Protein AF-A0A1N6ZJU7-F1 (afdb_monomer_lite)

Organism: NCBI:txid228959

Foldseek 3Di:
DCPVVVVVVLVVVLVVLVVVCVVVLVDQDDLVVLQVSVQVNLPSNDDDDPFKDWHWDDDDQEIEIEIEGEDAADPVRCVVVVVPVVVQVVQLVVVVVSLLCCLPDPSCVSCFVRNFHQKYKYWYWYAYPVRDTDIWIKIAGDGTSNVSNPPCDSVNSVVRIDTD

Sequence (164 aa):
MEITHFKNLKRILLLSTVLFSTNLFSQDLPQTVYKNVVKQSLNSYYLDDNEKTFNAYNDNKDLNLDLEFNIDLTMTEINEINEPQILVEKSKEFAFTIISEISQSDLMETISDKAKYENINLNFITKTKDYKYIKHNFSIDVKALKDLSSNMNKNGFYRILKKK

Secondary structure (DSSP, 8-state):
--HHHHHHHHHHHHHHHHHTTTTTTTS---HHHHHHHHHHHHHHHS---SSEEEEEEEETTEEEEEEEEE-S--HHHHHHTTTHHHHHHHHHHHHHHHHHHHHT-HHHHHHTTTS--SEEEEEEEEEPTTS-EEEEEEEEE-SSGGGGTTT--HHHHHHHEEE-

Radius of gyration: 17.09 Å; chains: 1; bounding box: 44×37×42 Å

pLDDT: mean 78.19, std 16.52, range [26.94, 95.75]

Structure (mmCIF, N/CA/C/O backbone):
data_AF-A0A1N6ZJU7-F1
#
_entry.id   AF-A0A1N6ZJU7-F1
#
loop_
_atom_site.group_PDB
_atom_site.id
_atom_site.type_symbol
_atom_site.label_atom_id
_atom_site.label_alt_id
_atom_site.label_comp_id
_atom_site.label_asym_id
_atom_site.label_entity_id
_atom_site.label_seq_id
_atom_site.pdbx_PDB_ins_code
_atom_site.Cartn_x
_atom_site.Cartn_y
_atom_site.Cartn_z
_atom_site.occupancy
_atom_site.B_iso_or_equiv
_atom_site.auth_seq_id
_atom_site.auth_comp_id
_atom_site.auth_asym_id
_atom_site.auth_atom_id
_atom_site.pdbx_PDB_model_num
ATOM 1 N N . MET A 1 1 ? -0.912 25.045 -14.336 1.00 36.09 1 MET A N 1
ATOM 2 C CA . MET A 1 1 ? -1.324 25.529 -12.997 1.00 36.09 1 MET A CA 1
ATOM 3 C C . MET A 1 1 ? -2.722 24.980 -12.691 1.00 36.09 1 MET A C 1
ATOM 5 O O . MET A 1 1 ? -3.662 25.740 -12.559 1.00 36.09 1 MET A O 1
ATOM 9 N N . GLU A 1 2 ? -2.874 23.649 -12.641 1.00 31.77 2 GLU A N 1
ATOM 10 C CA . GLU A 1 2 ? -4.190 22.969 -12.520 1.00 31.77 2 GLU A CA 1
ATOM 11 C C . GLU A 1 2 ? -4.191 21.807 -11.504 1.00 31.77 2 GLU A C 1
ATOM 13 O O . GLU A 1 2 ? -5.242 21.311 -11.109 1.00 31.77 2 GLU A O 1
ATOM 18 N N . ILE A 1 3 ? -3.020 21.409 -10.995 1.00 35.88 3 ILE A N 1
ATOM 19 C CA . ILE A 1 3 ? -2.862 20.258 -10.087 1.00 35.88 3 ILE A CA 1
ATOM 20 C C . ILE A 1 3 ? -3.468 20.543 -8.696 1.00 35.88 3 ILE A C 1
ATOM 22 O O . ILE A 1 3 ? -3.942 19.640 -8.006 1.00 35.88 3 ILE A O 1
ATOM 26 N N . THR A 1 4 ? -3.502 21.809 -8.280 1.00 32.50 4 THR A N 1
ATOM 27 C CA . THR A 1 4 ? -3.956 22.214 -6.941 1.00 32.50 4 THR A CA 1
ATOM 28 C C . THR A 1 4 ? -5.481 22.195 -6.799 1.00 32.50 4 THR A C 1
ATOM 30 O O . THR A 1 4 ? -5.992 21.948 -5.709 1.00 32.50 4 THR A O 1
ATOM 33 N N . HIS A 1 5 ? -6.228 22.405 -7.889 1.00 26.94 5 HIS A N 1
ATOM 34 C CA . HIS A 1 5 ? -7.694 22.456 -7.849 1.00 26.94 5 HIS A CA 1
ATOM 35 C C . HIS A 1 5 ? -8.323 21.054 -7.756 1.00 26.94 5 HIS A C 1
ATOM 37 O O . HIS A 1 5 ? -9.253 20.846 -6.977 1.00 26.94 5 HIS A O 1
ATOM 43 N N . PHE A 1 6 ? -7.739 20.058 -8.433 1.00 35.78 6 PHE A N 1
ATOM 44 C CA . PHE A 1 6 ? -8.182 18.661 -8.343 1.00 35.78 6 PHE A CA 1
ATOM 45 C C . PHE A 1 6 ? -7.900 18.015 -6.978 1.00 35.78 6 PHE A C 1
ATOM 47 O O . PHE A 1 6 ? -8.732 17.258 -6.477 1.00 35.78 6 PHE A O 1
ATOM 54 N N . LYS A 1 7 ? -6.774 18.346 -6.325 1.00 42.91 7 LYS A N 1
ATOM 55 C CA . LYS A 1 7 ? -6.496 17.887 -4.949 1.00 42.91 7 LYS A CA 1
ATOM 56 C C . LYS A 1 7 ? -7.520 18.420 -3.938 1.00 42.91 7 LYS A C 1
ATOM 58 O O . LYS A 1 7 ? -7.897 17.695 -3.019 1.00 42.91 7 LYS A O 1
ATOM 63 N N . ASN A 1 8 ? -8.011 19.647 -4.129 1.00 38.53 8 ASN A N 1
ATOM 64 C CA . ASN A 1 8 ? -9.012 20.251 -3.246 1.00 38.53 8 ASN A CA 1
ATOM 65 C C . ASN A 1 8 ? -10.403 19.618 -3.408 1.00 38.53 8 ASN A C 1
ATOM 67 O O . ASN A 1 8 ? -11.051 19.343 -2.404 1.00 38.53 8 ASN A O 1
ATOM 71 N N . LEU A 1 9 ? -10.832 19.290 -4.631 1.00 40.56 9 LEU A N 1
ATOM 72 C CA . LEU A 1 9 ? -12.081 18.547 -4.868 1.00 40.56 9 LEU A CA 1
ATOM 73 C C . LEU A 1 9 ? -12.037 17.115 -4.302 1.00 40.56 9 LEU A C 1
ATOM 75 O O . LEU A 1 9 ? -13.011 16.664 -3.702 1.00 40.56 9 LEU A O 1
ATOM 79 N N . LYS A 1 10 ? -10.890 16.425 -4.401 1.00 49.94 10 LYS A N 1
ATOM 80 C CA . LYS A 1 10 ? -10.692 15.094 -3.793 1.00 49.94 10 LYS A CA 1
ATOM 81 C C . LYS A 1 10 ? -10.703 15.132 -2.255 1.00 49.94 10 LYS A C 1
ATOM 83 O O . LYS A 1 10 ? -11.304 14.259 -1.633 1.00 49.94 10 LYS A O 1
ATOM 88 N N . ARG A 1 11 ? -10.126 16.172 -1.633 1.00 47.38 11 ARG A N 1
ATOM 89 C CA . ARG A 1 11 ? -10.254 16.433 -0.181 1.00 47.38 11 ARG A CA 1
ATOM 90 C C . ARG A 1 11 ? -11.705 16.682 0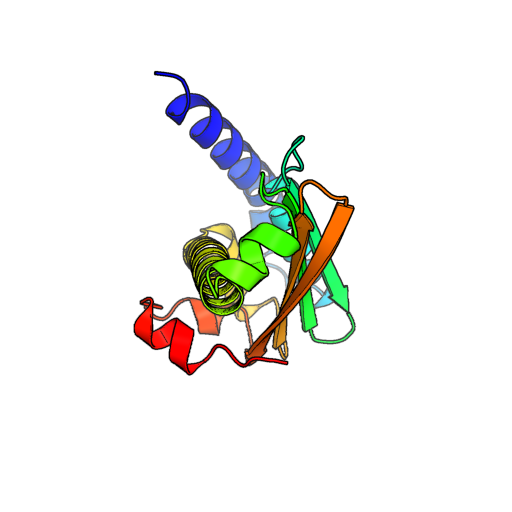.247 1.00 47.38 11 ARG A C 1
ATOM 92 O O . ARG A 1 11 ? -12.113 16.197 1.297 1.00 47.38 11 ARG A O 1
ATOM 99 N N . ILE A 1 12 ? -12.491 17.388 -0.569 1.00 44.75 12 ILE A N 1
ATOM 100 C CA . ILE A 1 12 ? -13.914 17.663 -0.299 1.00 44.75 12 ILE A CA 1
ATOM 101 C C . ILE A 1 12 ? -14.756 16.374 -0.350 1.00 44.75 12 ILE A C 1
ATOM 103 O O . ILE A 1 12 ? -15.659 16.209 0.469 1.00 44.75 12 ILE A O 1
ATOM 107 N N . LEU A 1 13 ? -14.434 15.421 -1.233 1.00 44.19 13 LEU A N 1
ATOM 108 C CA . LEU A 1 13 ? -15.120 14.123 -1.269 1.00 44.19 13 LEU A CA 1
ATOM 109 C C . LEU A 1 13 ? -14.817 13.281 -0.013 1.00 44.19 13 LEU A C 1
ATOM 111 O O . LEU A 1 13 ? -15.736 12.713 0.586 1.00 44.19 13 LEU A O 1
ATOM 115 N N . LEU A 1 14 ? -13.555 13.287 0.442 1.00 48.12 14 LEU A N 1
ATOM 116 C CA . LEU A 1 14 ? -13.141 12.684 1.716 1.00 48.12 14 LEU A CA 1
ATOM 117 C C . LEU A 1 14 ? -13.939 13.287 2.885 1.00 48.12 14 LEU A C 1
ATOM 119 O O . LEU A 1 14 ? -14.527 12.555 3.674 1.00 48.12 14 LEU A O 1
ATOM 123 N N . LEU A 1 15 ? -14.061 14.619 2.921 1.00 45.69 15 LEU A N 1
ATOM 124 C CA . LEU A 1 15 ? -14.861 15.351 3.908 1.00 45.69 15 LEU A CA 1
ATOM 125 C C . LEU A 1 15 ? -16.357 15.018 3.835 1.00 45.69 15 LEU A C 1
ATOM 127 O O . LEU A 1 15 ? -16.993 14.924 4.874 1.00 45.69 15 LEU A O 1
ATOM 131 N N . SER A 1 16 ? -16.935 14.799 2.651 1.00 45.53 16 SER A N 1
ATOM 132 C CA . SER A 1 16 ? -18.362 14.450 2.521 1.00 45.53 16 SER A CA 1
ATOM 133 C C . SER A 1 16 ? -18.681 13.025 2.994 1.00 45.53 16 SER A C 1
ATOM 135 O O . SER A 1 16 ? -19.708 12.798 3.636 1.00 45.53 16 SER A O 1
ATOM 137 N N . THR A 1 17 ? -17.756 12.085 2.779 1.00 50.06 17 THR A N 1
ATOM 138 C CA . THR A 1 17 ? -17.845 10.713 3.311 1.00 50.06 17 THR A CA 1
ATOM 139 C C . THR A 1 17 ? -17.644 10.714 4.833 1.00 50.06 17 THR A C 1
ATOM 141 O O . THR A 1 17 ? -18.333 9.997 5.556 1.00 50.06 17 THR A O 1
ATOM 144 N N . VAL A 1 18 ? -16.772 11.603 5.330 1.00 49.41 18 VAL A N 1
ATOM 145 C CA . VAL A 1 18 ? -16.570 11.878 6.761 1.00 49.41 18 VAL A CA 1
ATOM 146 C C . VAL A 1 18 ? -17.802 12.553 7.393 1.00 49.41 18 VAL A C 1
ATOM 148 O O . VAL A 1 18 ? -18.217 12.167 8.484 1.00 49.41 18 VAL A O 1
ATOM 151 N N . LEU A 1 19 ? -18.457 13.499 6.718 1.00 44.78 19 LEU A N 1
ATOM 152 C CA . LEU A 1 19 ? -19.616 14.248 7.234 1.00 44.78 19 LEU A CA 1
ATOM 153 C C . LEU A 1 19 ? -20.874 13.383 7.398 1.00 44.78 19 LEU A C 1
ATOM 155 O O . LEU A 1 19 ? -21.649 13.619 8.321 1.00 44.78 19 LEU A O 1
ATOM 159 N N . PHE A 1 20 ? -21.052 12.340 6.581 1.00 47.56 20 PHE A N 1
ATOM 160 C CA . PHE A 1 20 ? -22.081 11.317 6.827 1.00 47.56 20 PHE A CA 1
ATOM 161 C C . PHE A 1 20 ? -21.719 10.352 7.970 1.00 47.56 20 PHE A C 1
ATOM 163 O O . PHE A 1 20 ? -22.579 9.618 8.456 1.00 47.56 20 PHE A O 1
ATOM 170 N N . SER A 1 21 ? -20.464 10.359 8.427 1.00 50.31 21 SER A N 1
ATOM 171 C CA . SER A 1 21 ? -19.922 9.388 9.381 1.00 50.31 21 SER A CA 1
ATOM 172 C C . SER A 1 21 ? -19.688 9.928 10.800 1.00 50.31 21 SER A C 1
ATOM 174 O O . SER A 1 21 ? -19.599 9.140 11.740 1.00 50.31 21 SER A O 1
ATOM 176 N N . THR A 1 22 ? -19.686 11.248 11.011 1.00 47.94 22 THR A N 1
ATOM 177 C CA . THR A 1 22 ? -19.534 11.845 12.354 1.00 47.94 22 THR A CA 1
ATOM 178 C C . THR A 1 22 ? -20.668 11.454 13.313 1.00 47.94 22 THR A C 1
ATOM 180 O O . THR A 1 22 ? -20.421 11.288 14.505 1.00 47.94 22 THR A O 1
ATOM 183 N N . ASN A 1 23 ? -21.880 11.194 12.804 1.00 50.94 23 ASN A N 1
ATOM 184 C CA . ASN A 1 23 ? -22.981 10.614 13.591 1.00 50.94 23 ASN A CA 1
ATOM 185 C C . ASN A 1 23 ? -22.872 9.086 13.775 1.00 50.94 23 ASN A C 1
ATOM 187 O O . ASN A 1 23 ? -23.422 8.553 14.735 1.00 50.94 23 ASN A O 1
ATOM 191 N N . LEU A 1 24 ? -22.166 8.373 12.888 1.00 53.09 24 LEU A N 1
ATOM 192 C CA . LEU A 1 24 ? -21.933 6.925 12.999 1.00 53.09 24 LEU A CA 1
ATOM 193 C C . LEU A 1 24 ? -20.835 6.598 14.023 1.00 53.09 24 LEU A C 1
ATOM 195 O O . LEU A 1 24 ? -20.870 5.551 14.665 1.00 53.09 24 LEU A O 1
ATOM 199 N N . PHE A 1 25 ? -19.837 7.470 14.174 1.00 56.31 25 PHE A N 1
ATOM 200 C CA . PHE A 1 25 ? -18.646 7.183 14.976 1.00 56.31 25 PHE A CA 1
ATOM 201 C C . PHE A 1 25 ? -18.767 7.512 16.463 1.00 56.31 25 PHE A C 1
ATOM 203 O O . PHE A 1 25 ? -17.847 7.187 17.211 1.00 56.31 25 PHE A O 1
ATOM 210 N N . SER A 1 26 ? -19.889 8.066 16.919 1.00 55.47 26 SER A N 1
ATOM 211 C CA . SER A 1 26 ? -20.233 8.134 18.347 1.00 55.47 26 SER A CA 1
ATOM 212 C C . SER A 1 26 ? -20.802 6.814 18.890 1.00 55.47 26 SER A C 1
ATOM 214 O O . SER A 1 26 ? -20.899 6.649 20.102 1.00 55.47 26 SER A O 1
ATOM 216 N N . GLN A 1 27 ? -21.144 5.866 18.010 1.00 62.25 27 GLN A N 1
ATOM 217 C CA . GLN A 1 27 ? -21.672 4.548 18.362 1.00 62.25 27 GLN A CA 1
ATOM 218 C C . GLN A 1 27 ? -20.578 3.474 18.274 1.00 62.25 27 GLN A C 1
ATOM 220 O O . GLN A 1 27 ? -19.691 3.551 17.417 1.00 62.25 27 GLN A O 1
ATOM 225 N N . ASP A 1 28 ? -20.651 2.462 19.144 1.00 70.19 28 ASP A N 1
ATOM 226 C CA . ASP A 1 28 ? -19.820 1.255 19.072 1.00 70.19 28 ASP A CA 1
ATOM 227 C C . ASP A 1 28 ? -20.350 0.329 17.971 1.00 70.19 28 ASP A C 1
ATOM 229 O O . ASP A 1 28 ? -21.212 -0.525 18.187 1.00 70.19 28 ASP A O 1
ATOM 233 N N . LEU A 1 29 ? -19.848 0.528 16.754 1.00 79.81 29 LEU A N 1
ATOM 234 C CA . LEU A 1 29 ? -20.204 -0.295 15.603 1.00 79.81 29 LEU A CA 1
ATOM 235 C C . LEU A 1 29 ? -19.341 -1.569 15.544 1.00 79.81 29 LEU A C 1
ATOM 237 O O . LEU A 1 29 ? -18.242 -1.622 16.104 1.00 79.81 29 LEU A O 1
ATOM 241 N N . PRO A 1 30 ? -19.779 -2.613 14.819 1.00 85.12 30 PRO A N 1
ATOM 242 C CA . PRO A 1 30 ? -18.934 -3.771 14.553 1.00 85.12 30 PRO A CA 1
ATOM 243 C C . PRO A 1 30 ? -17.643 -3.389 13.811 1.00 85.12 30 PRO A C 1
ATOM 245 O O . PRO A 1 30 ? -17.657 -2.558 12.902 1.00 85.12 30 PRO A O 1
ATOM 248 N N . GLN A 1 31 ? -16.533 -4.071 14.123 1.00 85.00 31 GLN A N 1
ATOM 249 C CA . GLN A 1 31 ? -15.224 -3.892 13.463 1.00 85.00 31 GLN A CA 1
ATOM 250 C C . GLN A 1 31 ? -15.304 -3.909 11.929 1.00 85.00 31 GLN A C 1
ATOM 252 O O . GLN A 1 31 ? -14.618 -3.145 11.253 1.00 85.00 31 GLN A O 1
ATOM 257 N N . THR A 1 32 ? -16.169 -4.757 11.370 1.00 86.19 32 THR A N 1
ATOM 258 C CA . THR A 1 32 ? -16.386 -4.882 9.923 1.00 86.19 32 THR A CA 1
ATOM 259 C C . THR A 1 32 ? -16.846 -3.578 9.275 1.00 86.19 32 THR A C 1
ATOM 261 O O . THR A 1 32 ? -16.461 -3.303 8.140 1.00 86.19 32 THR A O 1
ATOM 264 N N . VAL A 1 33 ? -17.612 -2.745 9.987 1.00 84.69 33 VAL A N 1
ATOM 265 C CA . VAL A 1 33 ? -18.068 -1.443 9.485 1.00 84.69 33 VAL A CA 1
ATOM 266 C C . VAL A 1 33 ? -16.890 -0.484 9.365 1.00 84.69 33 VAL A C 1
ATOM 268 O O . VAL A 1 33 ? -16.660 0.051 8.283 1.00 84.69 33 VAL A O 1
ATOM 271 N N . TYR A 1 34 ? -16.080 -0.335 10.418 1.00 84.56 34 TYR A N 1
ATOM 272 C CA . TYR A 1 34 ? -14.895 0.532 10.379 1.00 84.56 34 TYR A CA 1
ATOM 273 C C . TYR A 1 34 ? -13.901 0.095 9.299 1.00 84.56 34 TYR A C 1
ATOM 275 O O . TYR A 1 34 ? -13.426 0.925 8.524 1.00 84.56 34 TYR A O 1
ATOM 283 N N . LYS A 1 35 ? -13.646 -1.214 9.176 1.00 87.38 35 LYS A N 1
ATOM 284 C CA . LYS A 1 35 ? -12.783 -1.753 8.115 1.00 87.38 35 LYS A CA 1
ATOM 285 C C . LYS A 1 35 ? -13.325 -1.480 6.711 1.00 87.38 35 LYS A C 1
ATOM 287 O O . LYS A 1 35 ? -12.558 -1.209 5.788 1.00 87.38 35 LYS A O 1
ATOM 292 N N . ASN A 1 36 ? -14.643 -1.547 6.526 1.00 86.19 36 ASN A N 1
ATOM 293 C CA . ASN A 1 36 ? -15.263 -1.227 5.243 1.00 86.19 36 ASN A CA 1
ATOM 294 C C . ASN A 1 36 ? -15.161 0.262 4.907 1.00 86.19 36 ASN A C 1
ATOM 296 O O . ASN A 1 36 ? -14.894 0.577 3.749 1.00 86.19 36 ASN A O 1
ATOM 300 N N . VAL A 1 37 ? -15.298 1.151 5.895 1.00 83.81 37 VAL A N 1
ATOM 301 C CA . VAL A 1 37 ? -15.089 2.591 5.691 1.00 83.81 37 VAL A CA 1
ATOM 302 C C . VAL A 1 37 ? -13.647 2.878 5.276 1.00 83.81 37 VAL A C 1
ATOM 304 O O . VAL A 1 37 ? -13.446 3.588 4.293 1.00 83.81 37 VAL A O 1
ATOM 307 N N . VAL A 1 38 ? -12.650 2.289 5.953 1.00 85.19 38 VAL A N 1
ATOM 308 C CA . VAL A 1 38 ? -11.230 2.409 5.561 1.00 85.19 38 VAL A CA 1
ATOM 309 C C . VAL A 1 38 ? -11.050 1.990 4.103 1.00 85.19 38 VAL A C 1
ATOM 311 O O . VAL A 1 38 ? -10.592 2.785 3.286 1.00 85.19 38 VAL A O 1
ATOM 314 N N . LYS A 1 39 ? -11.484 0.772 3.759 1.00 88.81 39 LYS A N 1
ATOM 315 C CA . LYS A 1 39 ? -11.391 0.215 2.403 1.00 88.81 39 LYS A CA 1
ATOM 316 C C . LYS A 1 39 ? -12.011 1.134 1.346 1.00 88.81 39 LYS A C 1
ATOM 318 O O . LYS A 1 39 ? -11.370 1.462 0.353 1.00 88.81 39 LYS A O 1
ATOM 323 N N . GLN A 1 40 ? -13.261 1.549 1.554 1.00 85.50 40 GLN A N 1
ATOM 324 C CA . GLN A 1 40 ? -13.986 2.405 0.610 1.00 85.50 40 GLN A CA 1
ATOM 325 C C . GLN A 1 40 ? -13.326 3.773 0.456 1.00 85.50 40 GLN A C 1
ATOM 327 O O . GLN A 1 40 ? -13.259 4.296 -0.655 1.00 85.50 40 GLN A O 1
ATOM 332 N N . SER A 1 41 ? -12.809 4.331 1.549 1.00 81.06 41 SER A N 1
ATOM 333 C CA . SER A 1 41 ? -12.148 5.635 1.532 1.00 81.06 41 SER A CA 1
ATOM 334 C C . SER A 1 41 ? -10.835 5.586 0.758 1.00 81.06 41 SER A C 1
ATOM 336 O O . SER A 1 41 ? -10.582 6.470 -0.055 1.00 81.06 41 SER A O 1
ATOM 338 N N . LEU A 1 42 ? -10.040 4.526 0.938 1.00 85.12 42 LEU A N 1
ATOM 339 C CA . LEU A 1 42 ? -8.802 4.322 0.184 1.00 85.12 42 LEU A CA 1
ATOM 340 C C . LEU A 1 42 ? -9.071 4.168 -1.317 1.00 85.12 42 LEU A C 1
A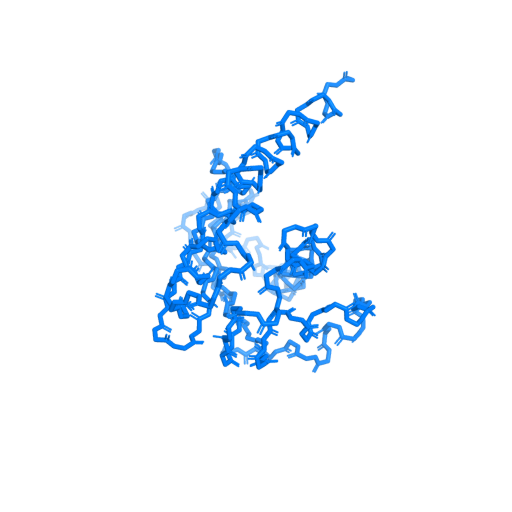TOM 342 O O . LEU A 1 42 ? -8.461 4.883 -2.106 1.00 85.12 42 LEU A O 1
ATOM 346 N N . ASN A 1 43 ? -10.036 3.328 -1.705 1.00 86.56 43 ASN A N 1
ATOM 347 C CA . ASN A 1 43 ? -10.400 3.132 -3.118 1.00 86.56 43 ASN A CA 1
ATOM 348 C C . ASN A 1 43 ? -11.039 4.370 -3.758 1.00 86.56 43 ASN A C 1
ATOM 350 O O . ASN A 1 43 ? -10.950 4.564 -4.963 1.00 86.56 43 ASN A O 1
ATOM 354 N N . SER A 1 44 ? -11.686 5.226 -2.965 1.00 82.19 44 SER A N 1
ATOM 355 C CA . SER A 1 44 ? -12.215 6.500 -3.469 1.00 82.19 44 SER A CA 1
ATOM 356 C C . SER A 1 44 ? -11.118 7.557 -3.626 1.00 82.19 44 SER A C 1
ATOM 358 O O . SER A 1 44 ? -11.239 8.464 -4.449 1.00 82.19 44 SER A O 1
ATOM 360 N N . TYR A 1 45 ? -10.058 7.472 -2.819 1.00 78.25 45 TYR A N 1
ATOM 361 C CA . TYR A 1 45 ? -8.955 8.428 -2.827 1.00 78.25 45 TYR A CA 1
ATOM 362 C C . TYR A 1 45 ? -7.938 8.126 -3.938 1.00 78.25 45 TYR A C 1
ATOM 364 O O . TYR A 1 45 ? -7.594 9.017 -4.727 1.00 78.25 45 TYR A O 1
ATOM 372 N N . TYR A 1 46 ? -7.494 6.871 -4.025 1.00 80.25 46 TYR A N 1
ATOM 373 C CA . TYR A 1 46 ? -6.598 6.381 -5.067 1.00 80.25 46 TYR A CA 1
ATOM 374 C C . TYR A 1 46 ? -7.433 5.835 -6.225 1.00 80.25 46 TYR A C 1
ATOM 376 O O . TYR A 1 46 ? -7.820 4.673 -6.239 1.00 80.25 46 TYR A O 1
ATOM 384 N N . LEU A 1 47 ? -7.753 6.720 -7.167 1.00 74.75 47 LEU A N 1
ATOM 385 C CA . LEU A 1 47 ? -8.461 6.357 -8.389 1.00 74.75 47 LEU A CA 1
ATOM 386 C C . LEU A 1 47 ? -7.484 5.799 -9.416 1.00 74.75 47 LEU A C 1
ATOM 388 O O . LEU A 1 47 ? -6.394 6.352 -9.582 1.00 74.75 47 LEU A O 1
ATOM 392 N N . ASP A 1 48 ? -7.935 4.779 -10.135 1.00 85.00 48 ASP A N 1
ATOM 393 C CA . ASP A 1 48 ? -7.236 4.248 -11.296 1.00 85.00 48 ASP A CA 1
ATOM 394 C C . ASP A 1 48 ? -7.041 5.330 -12.367 1.00 85.00 48 ASP A C 1
ATOM 396 O O . ASP A 1 48 ? -7.891 6.203 -12.586 1.00 85.00 48 ASP A O 1
ATOM 400 N N . ASP A 1 49 ? -5.918 5.236 -13.066 1.00 84.44 49 ASP A N 1
ATOM 401 C CA . ASP A 1 49 ? -5.649 5.955 -14.301 1.00 84.44 49 ASP A CA 1
ATOM 402 C C . ASP A 1 49 ? -5.020 5.009 -15.341 1.00 84.44 49 ASP A C 1
ATOM 404 O O . ASP A 1 49 ? -4.932 3.797 -15.148 1.00 84.44 49 ASP A O 1
ATOM 408 N N . ASN A 1 50 ? -4.615 5.545 -16.492 1.00 79.88 50 ASN A N 1
ATOM 409 C CA . ASN A 1 50 ? -4.054 4.731 -17.575 1.00 79.88 50 ASN A CA 1
ATOM 410 C C . ASN A 1 50 ? -2.690 4.106 -17.227 1.00 79.88 50 ASN A C 1
ATOM 412 O O . ASN A 1 50 ? -2.240 3.180 -17.904 1.00 79.88 50 ASN A O 1
ATOM 416 N N . GLU A 1 51 ? -2.003 4.634 -16.219 1.00 82.69 51 GLU A N 1
ATOM 417 C CA . GLU A 1 51 ? -0.672 4.198 -15.815 1.00 82.69 51 GLU A CA 1
ATOM 418 C C . GLU A 1 51 ? -0.699 3.352 -14.549 1.00 82.69 51 GLU A C 1
ATOM 420 O O . GLU A 1 51 ? 0.264 2.620 -14.314 1.00 82.69 51 GLU A O 1
ATOM 425 N N . LYS A 1 52 ? -1.748 3.467 -13.725 1.00 85.00 52 LYS A N 1
ATOM 426 C CA . LYS A 1 52 ? -1.784 2.910 -12.374 1.00 85.00 52 LYS A CA 1
ATOM 427 C C . LYS A 1 52 ? -3.167 2.414 -11.992 1.00 85.00 52 LYS A C 1
ATOM 429 O O . LYS A 1 52 ? -4.166 3.076 -12.256 1.00 85.00 52 LYS A O 1
ATOM 434 N N . THR A 1 53 ? -3.201 1.296 -11.277 1.00 90.88 53 THR A N 1
ATOM 435 C CA . THR A 1 53 ? -4.415 0.830 -10.601 1.00 90.88 53 THR A CA 1
ATOM 436 C C . THR A 1 53 ? -4.177 0.678 -9.108 1.00 90.88 53 THR A C 1
ATOM 438 O O . THR A 1 53 ? -3.047 0.434 -8.666 1.00 90.88 53 THR A O 1
ATOM 441 N N . PHE A 1 54 ? -5.240 0.852 -8.329 1.00 91.44 54 PHE A N 1
ATOM 442 C CA . PHE A 1 54 ? -5.216 0.718 -6.882 1.00 91.44 54 PHE A CA 1
ATOM 443 C C . PHE A 1 54 ? -6.431 -0.060 -6.387 1.00 91.44 54 PHE A C 1
ATOM 445 O O . PHE A 1 54 ? -7.575 0.254 -6.710 1.00 91.44 54 PHE A O 1
ATOM 452 N N . ASN A 1 55 ? -6.190 -1.039 -5.520 1.00 94.06 55 ASN A N 1
ATOM 453 C CA . ASN A 1 55 ? -7.257 -1.782 -4.873 1.00 94.06 55 ASN A CA 1
ATOM 454 C C . ASN A 1 55 ? -6.918 -2.094 -3.414 1.00 94.06 55 ASN A C 1
ATOM 456 O O . ASN A 1 55 ? -6.075 -2.933 -3.104 1.00 94.06 55 ASN A O 1
ATOM 460 N N . ALA A 1 56 ? -7.638 -1.451 -2.504 1.00 93.31 56 ALA A N 1
ATOM 461 C CA . ALA A 1 56 ? -7.691 -1.798 -1.099 1.00 93.31 56 ALA A CA 1
ATOM 462 C C . ALA A 1 56 ? -8.797 -2.825 -0.836 1.00 93.31 56 ALA A C 1
ATOM 464 O O . ALA A 1 56 ? -9.953 -2.654 -1.245 1.00 93.31 56 ALA A O 1
ATOM 465 N N . TYR A 1 57 ? -8.473 -3.860 -0.066 1.00 95.06 57 TYR A N 1
ATOM 466 C CA . TYR A 1 57 ? -9.436 -4.852 0.400 1.00 95.06 57 TYR A CA 1
ATOM 467 C C . TYR A 1 57 ? -9.054 -5.415 1.769 1.00 95.06 57 TYR A C 1
ATOM 469 O O . TYR A 1 57 ? -7.904 -5.383 2.200 1.00 95.06 57 TYR A O 1
ATOM 477 N N . ASN A 1 58 ? -10.058 -5.935 2.471 1.00 92.75 58 ASN A N 1
ATOM 478 C CA . ASN A 1 58 ? -9.873 -6.580 3.763 1.00 92.75 58 ASN A CA 1
ATOM 479 C C . ASN A 1 58 ? -9.831 -8.091 3.543 1.00 92.75 58 ASN A C 1
ATOM 481 O O . ASN A 1 58 ? -10.759 -8.630 2.940 1.00 92.75 58 ASN A O 1
ATOM 485 N N . ASP A 1 59 ? -8.805 -8.760 4.064 1.00 89.94 59 ASP A N 1
ATOM 486 C CA . ASP A 1 59 ? -8.767 -10.222 4.144 1.00 89.94 59 ASP A CA 1
ATOM 487 C C . ASP A 1 59 ? -8.532 -10.629 5.595 1.00 89.94 59 ASP A C 1
ATOM 489 O O . ASP A 1 59 ? -7.505 -10.300 6.186 1.00 89.94 59 ASP A O 1
ATOM 493 N N . ASN A 1 60 ? -9.503 -11.323 6.187 1.00 84.38 60 ASN A N 1
ATOM 494 C CA . ASN A 1 60 ? -9.484 -11.722 7.591 1.00 84.38 60 ASN A CA 1
ATOM 495 C C . ASN A 1 60 ? -9.158 -10.544 8.536 1.00 84.38 60 ASN A C 1
ATOM 497 O O . ASN A 1 60 ? -10.006 -9.703 8.865 1.00 84.38 60 ASN A O 1
ATOM 501 N N . LYS A 1 61 ? -7.909 -10.499 9.004 1.00 89.94 61 LYS A N 1
ATOM 502 C CA . LYS A 1 61 ? -7.396 -9.528 9.966 1.00 89.94 61 LYS A CA 1
ATOM 503 C C . LYS A 1 61 ? -6.479 -8.480 9.337 1.00 89.94 61 LYS A C 1
ATOM 505 O O . LYS A 1 61 ? -6.132 -7.532 10.033 1.00 89.94 61 LYS A O 1
ATOM 510 N N . ASP A 1 62 ? -6.194 -8.574 8.045 1.00 93.56 62 ASP A N 1
ATOM 511 C CA . ASP A 1 62 ? -5.260 -7.703 7.339 1.00 93.56 62 ASP A CA 1
ATOM 512 C C . ASP A 1 62 ? -5.976 -6.685 6.446 1.00 93.56 62 ASP A C 1
ATOM 514 O O . ASP A 1 62 ? -7.071 -6.930 5.922 1.00 93.56 62 ASP A O 1
ATOM 518 N N . LEU A 1 63 ? -5.324 -5.538 6.268 1.00 93.44 63 LEU A N 1
ATOM 519 C CA . LEU A 1 63 ? -5.600 -4.599 5.187 1.00 93.44 63 LEU A CA 1
ATOM 520 C C . LEU A 1 63 ? -4.625 -4.900 4.050 1.00 93.44 63 LEU A C 1
ATOM 522 O O . LEU A 1 63 ? -3.417 -4.880 4.261 1.00 93.44 63 LEU A O 1
ATOM 526 N N . ASN A 1 64 ? -5.131 -5.156 2.851 1.00 95.75 64 ASN A N 1
ATOM 527 C CA . ASN A 1 64 ? -4.312 -5.402 1.671 1.00 95.75 64 ASN A CA 1
ATOM 528 C C . ASN A 1 64 ? -4.477 -4.251 0.690 1.00 95.75 64 ASN A C 1
ATOM 530 O O . ASN A 1 64 ? -5.602 -3.817 0.438 1.00 95.75 64 ASN A O 1
ATOM 534 N N . LEU A 1 65 ? -3.356 -3.772 0.164 1.00 94.88 65 LEU A N 1
ATOM 535 C CA . LEU A 1 65 ? -3.263 -2.699 -0.812 1.00 94.88 65 LEU A CA 1
ATOM 536 C C . LEU A 1 65 ? -2.540 -3.255 -2.037 1.00 94.88 65 LEU A C 1
ATOM 538 O O . LEU A 1 65 ? -1.328 -3.473 -1.992 1.00 94.88 65 LEU A O 1
ATOM 542 N N . ASP A 1 66 ? -3.286 -3.489 -3.108 1.00 94.94 66 ASP A N 1
ATOM 543 C CA . ASP A 1 66 ? -2.741 -3.890 -4.398 1.00 94.94 66 ASP A CA 1
ATOM 544 C C . ASP A 1 66 ? -2.526 -2.650 -5.255 1.00 94.94 66 ASP A C 1
ATOM 546 O O . ASP A 1 66 ? -3.432 -1.832 -5.427 1.00 94.94 66 ASP A O 1
ATOM 550 N N . LEU A 1 67 ? -1.314 -2.513 -5.781 1.00 92.00 67 LEU A N 1
ATOM 551 C CA . LEU A 1 67 ? -0.908 -1.404 -6.625 1.00 92.00 67 LEU A CA 1
ATOM 552 C C . LEU A 1 67 ? -0.253 -1.939 -7.886 1.00 92.00 67 LEU A C 1
ATOM 554 O O . LEU A 1 67 ? 0.790 -2.592 -7.816 1.00 92.00 67 LEU A O 1
ATOM 558 N N . GLU A 1 68 ? -0.825 -1.611 -9.036 1.00 91.25 68 GLU A N 1
ATOM 559 C CA . GLU A 1 68 ? -0.190 -1.856 -10.327 1.00 91.25 68 GLU A CA 1
ATOM 560 C C . GLU A 1 68 ? 0.282 -0.535 -10.922 1.00 91.25 68 GLU A C 1
ATOM 562 O O . GLU A 1 68 ? -0.431 0.465 -10.844 1.00 91.25 68 GLU A O 1
ATOM 567 N N . PHE A 1 69 ? 1.470 -0.514 -11.524 1.00 87.75 69 PHE A N 1
ATOM 568 C CA . PHE A 1 69 ? 1.922 0.631 -12.307 1.00 87.75 69 PHE A CA 1
ATOM 569 C C . PHE A 1 69 ? 2.748 0.217 -13.522 1.00 87.75 69 PHE A C 1
ATOM 571 O O . PHE A 1 69 ? 3.538 -0.729 -13.479 1.00 87.75 69 PHE A O 1
ATOM 578 N N . ASN A 1 70 ? 2.582 0.967 -14.605 1.00 86.75 70 ASN A N 1
ATOM 579 C CA . ASN A 1 70 ? 3.333 0.800 -15.840 1.00 86.75 70 ASN A CA 1
ATOM 580 C C . ASN A 1 70 ? 4.675 1.542 -15.762 1.00 86.75 70 ASN A C 1
ATOM 582 O O . ASN A 1 70 ? 4.758 2.645 -15.218 1.00 86.75 70 ASN A O 1
ATOM 586 N N . ILE A 1 71 ? 5.723 0.960 -16.346 1.00 85.00 71 ILE A N 1
ATOM 587 C CA . ILE A 1 71 ? 7.006 1.632 -16.585 1.00 85.00 71 ILE A CA 1
ATOM 588 C C . ILE A 1 71 ? 7.400 1.515 -18.056 1.00 85.00 71 ILE A C 1
ATOM 590 O O . ILE A 1 71 ? 7.196 0.479 -18.688 1.00 85.00 71 ILE A O 1
ATOM 594 N N . ASP A 1 72 ? 8.010 2.570 -18.593 1.00 87.06 72 ASP A N 1
ATOM 595 C CA . ASP A 1 72 ? 8.485 2.620 -19.982 1.00 87.06 72 ASP A CA 1
ATOM 596 C C . ASP A 1 72 ? 9.906 2.049 -20.125 1.00 87.06 72 ASP A C 1
ATOM 598 O O . ASP A 1 72 ? 10.793 2.666 -20.704 1.00 87.06 72 ASP A O 1
ATOM 602 N N . LEU A 1 73 ? 10.132 0.871 -19.542 1.00 85.12 73 LEU A N 1
ATOM 603 C CA . LEU A 1 73 ? 11.369 0.098 -19.673 1.00 85.12 73 LEU A CA 1
ATOM 604 C C . LEU A 1 73 ? 11.013 -1.355 -19.965 1.00 85.12 73 LEU A C 1
ATOM 606 O O . LEU A 1 73 ? 10.017 -1.866 -19.446 1.00 85.12 73 LEU A O 1
ATOM 610 N N . THR A 1 74 ? 11.812 -2.021 -20.789 1.00 88.88 74 THR A N 1
ATOM 611 C CA . THR A 1 74 ? 11.752 -3.470 -21.016 1.00 88.88 74 THR A CA 1
ATOM 612 C C . THR A 1 74 ? 12.480 -4.232 -19.910 1.00 88.88 74 THR A C 1
ATOM 614 O O . THR A 1 74 ? 13.337 -3.688 -19.212 1.00 88.88 74 THR A O 1
ATOM 617 N N . MET A 1 75 ? 12.189 -5.526 -19.756 1.00 85.75 75 MET A N 1
ATOM 618 C CA . MET A 1 75 ? 12.907 -6.366 -18.788 1.00 85.75 75 MET A CA 1
ATOM 619 C C . MET A 1 75 ? 14.408 -6.484 -19.107 1.00 85.75 75 MET A C 1
ATOM 621 O O . MET A 1 75 ? 15.229 -6.581 -18.196 1.00 85.75 75 MET A O 1
ATOM 625 N N . THR A 1 76 ? 14.778 -6.463 -20.390 1.00 86.62 76 THR A N 1
ATOM 626 C CA . THR A 1 76 ? 16.183 -6.466 -20.820 1.00 86.62 76 THR A CA 1
ATOM 627 C C . THR A 1 76 ? 16.908 -5.223 -20.316 1.00 86.62 76 THR A C 1
ATOM 629 O O . THR A 1 76 ? 17.925 -5.360 -19.641 1.00 86.62 76 THR A O 1
ATOM 632 N N . GLU A 1 77 ? 16.335 -4.036 -20.541 1.00 84.75 77 GLU A N 1
ATOM 633 C CA . GLU A 1 77 ? 16.909 -2.766 -20.075 1.00 84.75 77 GLU A CA 1
ATOM 634 C C . GLU A 1 77 ? 17.072 -2.757 -18.552 1.00 84.75 77 GLU A C 1
ATOM 636 O O . GLU A 1 77 ? 18.138 -2.404 -18.061 1.00 84.75 77 GLU A O 1
ATOM 641 N N . ILE A 1 78 ? 16.071 -3.240 -17.806 1.00 84.06 78 ILE A N 1
ATOM 642 C CA . ILE A 1 78 ? 16.122 -3.337 -16.336 1.00 84.06 78 ILE A CA 1
ATOM 643 C C . ILE A 1 78 ? 17.283 -4.228 -15.866 1.00 84.06 78 ILE A C 1
ATOM 645 O O . ILE A 1 78 ? 17.981 -3.890 -14.906 1.00 84.06 78 ILE A O 1
ATOM 649 N N . ASN A 1 79 ? 17.498 -5.370 -16.522 1.00 82.88 79 ASN A N 1
ATOM 650 C CA . ASN A 1 79 ? 18.547 -6.318 -16.144 1.00 82.88 79 ASN A CA 1
ATOM 651 C C . ASN A 1 79 ? 19.953 -5.803 -16.474 1.00 82.88 79 ASN A C 1
ATOM 653 O O . ASN A 1 79 ? 20.872 -6.000 -15.680 1.00 82.88 79 ASN A O 1
ATOM 657 N N . GLU A 1 80 ? 20.124 -5.134 -17.615 1.00 82.81 80 GLU A N 1
ATOM 658 C CA . GLU A 1 80 ? 21.422 -4.626 -18.080 1.00 82.81 80 GLU A CA 1
ATOM 659 C C . GLU A 1 80 ? 21.995 -3.532 -17.172 1.00 82.81 80 GLU A C 1
ATOM 661 O O . GLU A 1 80 ? 23.210 -3.428 -17.009 1.00 82.81 80 GLU A O 1
ATOM 666 N N . ILE A 1 81 ? 21.126 -2.756 -16.525 1.00 73.81 81 ILE A N 1
ATOM 667 C CA . ILE A 1 81 ? 21.510 -1.637 -15.652 1.00 73.81 81 ILE A CA 1
ATOM 668 C C . ILE A 1 81 ? 21.406 -1.965 -14.154 1.00 73.81 81 ILE A C 1
ATOM 670 O O . ILE A 1 81 ? 21.562 -1.081 -13.313 1.00 73.81 81 ILE A O 1
ATOM 674 N N . ASN A 1 82 ? 21.162 -3.234 -13.799 1.00 67.31 82 ASN A N 1
ATOM 675 C CA . ASN A 1 82 ? 20.955 -3.687 -12.417 1.00 67.31 82 ASN A CA 1
ATOM 676 C C . ASN A 1 82 ? 19.850 -2.891 -11.678 1.00 67.31 82 ASN A C 1
ATOM 678 O O . ASN A 1 82 ? 19.890 -2.693 -10.459 1.00 67.31 82 ASN A O 1
ATOM 682 N N . GLU A 1 83 ? 18.815 -2.475 -12.414 1.00 70.06 83 GLU A N 1
ATOM 683 C CA . GLU A 1 83 ? 17.665 -1.736 -11.892 1.00 70.06 83 GLU A CA 1
ATOM 684 C C . GLU A 1 83 ? 16.650 -2.520 -11.032 1.00 70.06 83 GLU A C 1
ATOM 686 O O . GLU A 1 83 ? 15.801 -1.860 -10.421 1.00 70.06 83 GLU A O 1
ATOM 691 N N . PRO A 1 84 ? 16.705 -3.862 -10.838 1.00 72.88 84 PRO A N 1
ATOM 692 C CA . PRO A 1 84 ? 15.781 -4.524 -9.914 1.00 72.88 84 PRO A CA 1
ATOM 693 C C . PRO A 1 84 ? 15.820 -3.948 -8.491 1.00 72.88 84 PRO A C 1
ATOM 695 O O . PRO A 1 84 ? 14.790 -3.889 -7.821 1.00 72.88 84 PRO A O 1
ATOM 698 N N . GLN A 1 85 ? 16.983 -3.479 -8.020 1.00 78.62 85 GLN A N 1
ATOM 699 C CA . GLN A 1 85 ? 17.090 -2.815 -6.714 1.00 78.62 85 GLN A CA 1
ATOM 700 C C . GLN A 1 85 ? 16.428 -1.433 -6.706 1.00 78.62 85 GLN A C 1
ATOM 702 O O . GLN A 1 85 ? 15.768 -1.077 -5.732 1.00 78.62 85 GLN A O 1
ATOM 707 N N . ILE A 1 86 ? 16.545 -0.677 -7.797 1.00 77.88 86 ILE A N 1
ATOM 708 C CA . ILE A 1 86 ? 15.915 0.640 -7.943 1.00 77.88 86 ILE A CA 1
ATOM 709 C C . ILE A 1 86 ? 14.390 0.505 -7.955 1.00 77.88 86 ILE A C 1
ATOM 711 O O . ILE A 1 86 ? 13.704 1.303 -7.319 1.00 77.88 86 ILE A O 1
ATOM 715 N N . LEU A 1 87 ? 13.846 -0.526 -8.609 1.00 81.12 87 LEU A N 1
ATOM 716 C CA . LEU A 1 87 ? 12.405 -0.802 -8.605 1.00 81.12 87 LEU A CA 1
ATOM 717 C C . LEU A 1 87 ? 11.886 -1.175 -7.211 1.00 81.12 87 LEU A C 1
ATOM 719 O O . LEU A 1 87 ? 10.817 -0.710 -6.804 1.00 81.12 87 LEU A O 1
ATOM 723 N N . VAL A 1 88 ? 12.667 -1.938 -6.439 1.00 85.50 88 VAL A N 1
ATOM 724 C CA . VAL A 1 88 ? 12.361 -2.214 -5.027 1.00 85.50 88 VAL A CA 1
ATOM 725 C C . VAL A 1 88 ? 12.358 -0.922 -4.212 1.00 85.50 88 VAL A C 1
ATOM 727 O O . VAL A 1 88 ? 11.410 -0.690 -3.464 1.00 85.50 88 VAL A O 1
ATOM 730 N N . GLU A 1 89 ? 13.374 -0.068 -4.352 1.00 85.69 89 GLU A N 1
ATOM 731 C CA . GLU A 1 89 ? 13.441 1.201 -3.617 1.00 85.69 89 GLU A CA 1
ATOM 732 C C . GLU A 1 89 ? 12.302 2.152 -4.004 1.00 85.69 89 GLU A C 1
ATOM 734 O O . GLU A 1 89 ? 11.649 2.695 -3.117 1.00 85.69 89 GLU A O 1
ATOM 739 N N . LYS A 1 90 ? 11.959 2.268 -5.294 1.00 83.19 90 LYS A N 1
ATOM 740 C CA . LYS A 1 90 ? 10.776 3.022 -5.749 1.00 83.19 90 LYS A CA 1
ATOM 741 C C . LYS A 1 90 ? 9.482 2.483 -5.140 1.00 83.19 90 LYS A C 1
ATOM 743 O O . LYS A 1 90 ? 8.628 3.263 -4.726 1.00 83.19 90 LYS A O 1
ATOM 748 N N . SER A 1 91 ? 9.349 1.161 -5.035 1.00 87.69 91 SER A N 1
ATOM 749 C CA . SER A 1 91 ? 8.180 0.537 -4.404 1.00 87.69 91 SER A CA 1
ATOM 750 C C . SER A 1 91 ? 8.117 0.840 -2.905 1.00 87.69 91 SER A C 1
ATOM 752 O O . SER A 1 91 ? 7.049 1.157 -2.390 1.00 87.69 91 SER A O 1
ATOM 754 N N . LYS A 1 92 ? 9.258 0.832 -2.199 1.00 89.75 92 LYS A N 1
ATOM 755 C CA . LYS A 1 92 ? 9.333 1.252 -0.788 1.00 89.75 92 LYS A CA 1
ATOM 756 C C . LYS A 1 92 ? 9.000 2.730 -0.606 1.00 89.75 92 LYS A C 1
ATOM 758 O O . LYS A 1 92 ? 8.324 3.083 0.356 1.00 89.75 92 LYS A O 1
ATOM 763 N N . GLU A 1 93 ? 9.465 3.594 -1.503 1.00 87.31 93 GLU A N 1
ATOM 764 C CA . GLU A 1 93 ? 9.135 5.020 -1.473 1.00 87.31 93 GLU A CA 1
ATOM 765 C C . GLU A 1 93 ? 7.645 5.250 -1.684 1.00 87.31 93 GLU A C 1
ATOM 767 O O . GLU A 1 93 ? 7.034 6.034 -0.961 1.00 87.31 93 GLU A O 1
ATOM 772 N N . PHE A 1 94 ? 7.040 4.521 -2.619 1.00 85.06 94 PHE A N 1
ATOM 773 C CA . PHE A 1 94 ? 5.613 4.638 -2.863 1.00 85.06 94 PHE A CA 1
ATOM 774 C C . PHE A 1 94 ? 4.787 4.082 -1.696 1.00 85.06 94 PHE A C 1
ATOM 776 O O . PHE A 1 94 ? 3.835 4.723 -1.251 1.00 85.06 94 PHE A O 1
ATOM 783 N N . ALA A 1 95 ? 5.219 2.959 -1.115 1.00 89.19 95 ALA A N 1
ATOM 784 C CA . ALA A 1 95 ? 4.658 2.434 0.124 1.00 89.19 95 ALA A CA 1
ATOM 785 C C . ALA A 1 95 ? 4.730 3.464 1.263 1.00 89.19 95 ALA A C 1
ATOM 787 O O . ALA A 1 95 ? 3.746 3.665 1.971 1.00 89.19 95 ALA A O 1
ATOM 788 N N . PHE A 1 96 ? 5.862 4.163 1.407 1.00 88.38 96 PHE A N 1
ATOM 789 C CA . PHE A 1 96 ? 6.014 5.227 2.397 1.00 88.38 96 PHE A CA 1
ATOM 790 C C . PHE A 1 96 ? 5.011 6.360 2.169 1.00 88.38 96 PHE A C 1
ATOM 792 O O . PHE A 1 96 ? 4.367 6.794 3.121 1.00 88.38 96 PHE A O 1
ATOM 799 N N . THR A 1 97 ? 4.853 6.825 0.926 1.00 85.06 97 THR A N 1
ATOM 800 C CA . THR A 1 97 ? 3.885 7.878 0.590 1.00 85.06 97 THR A CA 1
ATOM 801 C C . THR A 1 97 ? 2.471 7.483 0.998 1.00 85.06 97 THR A C 1
ATOM 803 O O . THR A 1 97 ? 1.828 8.241 1.717 1.00 85.06 97 THR A O 1
ATOM 806 N N . ILE A 1 98 ? 2.013 6.291 0.611 1.00 84.75 98 ILE A N 1
ATOM 807 C CA . ILE A 1 98 ? 0.653 5.824 0.917 1.00 84.75 98 ILE A CA 1
ATOM 808 C C . ILE A 1 98 ? 0.442 5.731 2.427 1.00 84.75 98 ILE A C 1
ATOM 810 O O . ILE A 1 98 ? -0.526 6.261 2.960 1.00 84.75 98 ILE A O 1
ATOM 814 N N . ILE A 1 99 ? 1.374 5.100 3.141 1.00 86.62 99 ILE A N 1
ATOM 815 C CA . ILE A 1 99 ? 1.254 4.900 4.588 1.00 86.62 99 ILE A CA 1
ATOM 816 C C . ILE A 1 99 ? 1.323 6.229 5.350 1.00 86.62 99 ILE A C 1
ATOM 818 O O . ILE A 1 99 ? 0.598 6.412 6.326 1.00 86.62 99 ILE A O 1
ATOM 822 N N . SER A 1 100 ? 2.138 7.175 4.881 1.00 83.31 100 SER A N 1
ATOM 823 C CA . SER A 1 100 ? 2.214 8.533 5.426 1.00 83.31 100 SER A CA 1
ATOM 824 C C . SER A 1 100 ? 0.926 9.330 5.181 1.00 83.31 100 SER A C 1
ATOM 826 O O . SER A 1 100 ? 0.450 10.032 6.067 1.00 83.31 100 SER A O 1
ATOM 828 N N . GLU A 1 101 ? 0.313 9.199 4.004 1.00 79.62 101 GLU A N 1
ATOM 829 C CA . GLU A 1 101 ? -0.974 9.842 3.708 1.00 79.62 101 GLU A CA 1
ATOM 830 C C . GLU A 1 101 ? -2.114 9.245 4.542 1.00 79.62 101 GLU A C 1
ATOM 832 O O . GLU A 1 101 ? -2.957 9.984 5.052 1.00 79.62 101 GLU A O 1
ATOM 837 N N . ILE A 1 102 ? -2.112 7.923 4.740 1.00 80.31 102 ILE A N 1
ATOM 838 C CA . ILE A 1 102 ? -3.048 7.242 5.641 1.00 80.31 102 ILE A CA 1
ATOM 839 C C . ILE A 1 102 ? -2.863 7.757 7.069 1.00 80.31 102 ILE A C 1
ATOM 841 O O . ILE A 1 102 ? -3.842 8.124 7.712 1.00 80.31 102 ILE A O 1
ATOM 845 N N . SER A 1 103 ? -1.630 7.829 7.572 1.00 78.56 103 SER A N 1
ATOM 846 C CA . SER A 1 103 ? -1.379 8.222 8.963 1.00 78.56 103 SER A CA 1
ATOM 847 C C . SER A 1 103 ? -1.728 9.677 9.278 1.00 78.56 103 SER A C 1
ATOM 849 O O . SER A 1 103 ? -2.007 9.990 10.433 1.00 78.56 103 SER A O 1
ATOM 851 N N . GLN A 1 104 ? -1.737 10.549 8.267 1.00 76.06 104 GLN A N 1
ATOM 852 C CA . GLN A 1 104 ? -2.026 11.983 8.393 1.00 76.06 104 GLN A CA 1
ATOM 853 C C . GLN A 1 104 ? -3.467 12.362 8.015 1.00 76.06 104 GLN A C 1
ATOM 855 O O . GLN A 1 104 ? -3.801 13.544 7.992 1.00 76.06 104 GLN A O 1
ATOM 860 N N . SER A 1 105 ? -4.319 11.399 7.659 1.00 75.06 105 SER A N 1
ATOM 861 C CA . SER A 1 105 ? -5.697 11.675 7.246 1.00 75.06 105 SER A CA 1
ATOM 862 C C . SER A 1 105 ? -6.616 11.923 8.449 1.00 75.06 105 SER A C 1
ATOM 864 O O . SER A 1 105 ? -6.695 11.077 9.335 1.00 75.06 105 SER A O 1
ATOM 866 N N . ASP A 1 106 ? -7.404 13.006 8.427 1.00 71.00 106 ASP A N 1
ATOM 867 C CA . ASP A 1 106 ? -8.420 13.329 9.453 1.00 71.00 106 ASP A CA 1
ATOM 868 C C . ASP A 1 106 ? -9.419 12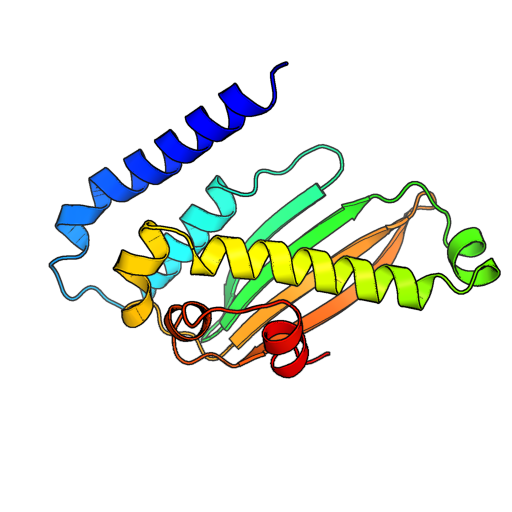.177 9.692 1.00 71.00 106 ASP A C 1
ATOM 870 O O . ASP A 1 106 ? -9.858 11.906 10.815 1.00 71.00 106 ASP A O 1
ATOM 874 N N . LEU A 1 107 ? -9.773 11.451 8.621 1.00 72.31 107 LEU A N 1
ATOM 875 C CA . LEU A 1 107 ? -10.601 10.249 8.720 1.00 72.31 107 LEU A CA 1
ATOM 876 C C . LEU A 1 107 ? -9.897 9.194 9.573 1.00 72.31 107 LEU A C 1
ATOM 878 O O . LEU A 1 107 ? -10.519 8.596 10.450 1.00 72.31 107 LEU A O 1
ATOM 882 N N . MET A 1 108 ? -8.611 8.969 9.309 1.00 73.81 108 MET A N 1
ATOM 883 C CA . MET A 1 108 ? -7.814 7.987 10.031 1.00 73.81 108 MET A CA 1
ATOM 884 C C . MET A 1 108 ? -7.598 8.425 11.469 1.00 73.81 108 MET A C 1
ATOM 886 O O . MET A 1 108 ? -7.766 7.592 12.343 1.00 73.81 108 MET A O 1
ATOM 890 N N . GLU A 1 109 ? -7.382 9.706 11.760 1.00 71.50 109 GLU A N 1
ATOM 891 C CA . GLU A 1 109 ? -7.391 10.207 13.141 1.00 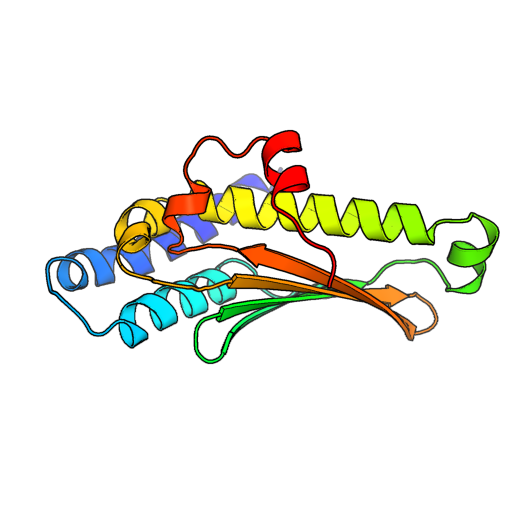71.50 109 GLU A CA 1
ATOM 892 C C . GLU A 1 109 ? -8.686 9.805 13.873 1.00 71.50 109 GLU A C 1
ATOM 894 O O . GLU A 1 109 ? -8.633 9.255 14.974 1.00 71.50 109 GLU A O 1
ATOM 899 N N . THR A 1 110 ? -9.838 9.941 13.208 1.00 73.62 110 THR A N 1
ATOM 900 C CA . THR A 1 110 ? -11.164 9.641 13.775 1.00 73.62 110 THR A CA 1
ATOM 901 C C . THR A 1 110 ? -11.433 8.141 13.981 1.00 73.62 110 THR A C 1
ATOM 903 O O . THR A 1 110 ? -12.080 7.755 14.958 1.00 73.62 110 THR A O 1
ATOM 906 N N . ILE A 1 111 ? -10.970 7.272 13.073 1.00 75.38 111 ILE A N 1
ATOM 907 C CA . ILE A 1 111 ? -11.284 5.825 13.093 1.00 75.38 111 ILE A CA 1
ATOM 908 C C . ILE A 1 111 ? -10.094 4.928 13.458 1.00 75.38 111 ILE A C 1
ATOM 910 O O . ILE A 1 111 ? -10.253 3.706 13.525 1.00 75.38 111 ILE A O 1
ATOM 914 N N . SER A 1 112 ? -8.918 5.508 13.703 1.00 73.31 112 SER A N 1
ATOM 915 C CA . SER A 1 112 ? -7.640 4.797 13.858 1.00 73.31 112 SER A CA 1
ATOM 916 C C . SER A 1 112 ? -7.645 3.762 14.974 1.00 73.31 112 SER A C 1
ATOM 918 O O . SER A 1 112 ? -7.158 2.655 14.764 1.00 73.31 112 SER A O 1
ATOM 920 N N . ASP A 1 113 ? -8.231 4.090 16.127 1.00 80.19 113 ASP A N 1
ATOM 921 C CA . ASP A 1 113 ? -8.381 3.183 17.277 1.00 80.19 113 ASP A CA 1
ATOM 922 C C . ASP A 1 113 ? -9.496 2.140 17.086 1.00 80.19 113 ASP A C 1
ATOM 924 O O . ASP A 1 113 ? -9.573 1.142 17.811 1.00 80.19 113 ASP A O 1
ATOM 928 N N . LYS A 1 114 ? -10.381 2.368 16.110 1.00 82.75 114 LYS A N 1
ATOM 929 C CA . LYS A 1 114 ? -11.588 1.567 15.887 1.00 82.75 114 LYS A CA 1
ATOM 930 C C . LYS A 1 114 ? -11.404 0.510 14.808 1.00 82.75 114 LYS A C 1
ATOM 932 O O . LYS A 1 114 ? -11.998 -0.552 14.937 1.00 82.75 114 LYS A O 1
ATOM 937 N N . ALA A 1 115 ? -10.587 0.750 13.784 1.00 83.94 115 ALA A N 1
ATOM 938 C CA . ALA A 1 115 ? -10.279 -0.234 12.745 1.00 83.94 115 ALA A CA 1
ATOM 939 C C . ALA A 1 115 ? -9.016 -1.041 13.104 1.00 83.94 115 ALA A C 1
ATOM 941 O O . ALA A 1 115 ? -7.890 -0.588 12.885 1.00 83.94 115 ALA A O 1
ATOM 942 N N . LYS A 1 116 ? -9.202 -2.248 13.656 1.00 88.88 116 LYS A N 1
ATOM 943 C CA . LYS A 1 116 ? -8.091 -3.115 14.088 1.00 88.88 116 LYS A CA 1
ATOM 944 C C . LYS A 1 116 ? -7.610 -4.031 12.969 1.00 88.88 116 LYS A C 1
ATOM 946 O O . LYS A 1 116 ? -8.390 -4.829 12.446 1.00 88.88 116 LYS A O 1
ATOM 951 N N . TYR A 1 117 ? -6.322 -3.975 12.663 1.00 90.12 117 TYR A N 1
ATOM 952 C CA . TYR A 1 117 ? -5.655 -4.864 11.711 1.00 90.12 117 TYR A CA 1
ATOM 953 C C . TYR A 1 117 ? -4.488 -5.571 12.400 1.00 90.12 117 TYR A C 1
ATOM 955 O O . TYR A 1 117 ? -4.006 -5.051 13.397 1.00 90.12 117 TYR A O 1
ATOM 963 N N . GLU A 1 118 ? -4.073 -6.739 11.903 1.00 92.12 118 GLU A N 1
ATOM 964 C CA . GLU A 1 118 ? -2.813 -7.391 12.308 1.00 92.12 118 GLU A CA 1
ATOM 965 C C . GLU A 1 118 ? -1.659 -6.977 11.389 1.00 92.12 118 GLU A C 1
ATOM 967 O O . GLU A 1 118 ? -0.533 -6.773 11.843 1.00 92.12 118 GLU A O 1
ATOM 972 N N . ASN A 1 119 ? -1.942 -6.813 10.096 1.00 93.12 119 ASN A N 1
ATOM 973 C CA . ASN A 1 119 ? -0.967 -6.333 9.130 1.00 93.12 119 ASN A CA 1
ATOM 974 C C . ASN A 1 119 ? -1.592 -5.368 8.124 1.00 93.12 119 ASN A C 1
ATOM 976 O O . ASN A 1 119 ? -2.789 -5.422 7.821 1.00 93.12 119 ASN A O 1
ATOM 980 N N . ILE A 1 120 ? -0.732 -4.526 7.556 1.00 92.81 120 ILE A N 1
ATOM 981 C CA . ILE A 1 120 ? -0.977 -3.835 6.293 1.00 92.81 120 ILE A CA 1
ATOM 982 C C . ILE A 1 120 ? -0.039 -4.436 5.256 1.00 92.81 120 ILE A C 1
ATOM 984 O O . ILE A 1 120 ? 1.182 -4.299 5.356 1.00 92.81 120 ILE A O 1
ATOM 988 N N . ASN A 1 121 ? -0.622 -5.106 4.272 1.00 95.69 121 ASN A N 1
ATOM 989 C CA . ASN A 1 121 ? 0.080 -5.732 3.166 1.00 95.69 121 ASN A CA 1
ATOM 990 C C . ASN A 1 121 ? 0.064 -4.786 1.967 1.00 95.69 121 ASN A C 1
ATOM 992 O O . ASN A 1 121 ? -0.988 -4.276 1.589 1.00 95.69 121 ASN A O 1
ATOM 996 N N . LEU A 1 122 ? 1.231 -4.558 1.374 1.00 94.69 122 LEU A N 1
ATOM 997 C CA . LEU A 1 122 ? 1.412 -3.735 0.184 1.00 94.69 122 LEU A CA 1
ATOM 998 C C . LEU A 1 122 ? 1.958 -4.621 -0.931 1.00 94.69 122 LEU A C 1
ATOM 1000 O O . LEU A 1 122 ? 3.102 -5.076 -0.855 1.00 94.69 122 LEU A O 1
ATOM 1004 N N . ASN A 1 123 ? 1.146 -4.861 -1.952 1.00 95.31 123 ASN A N 1
ATOM 1005 C CA . ASN A 1 123 ? 1.491 -5.701 -3.087 1.00 95.31 123 ASN A CA 1
ATOM 1006 C C . ASN A 1 123 ? 1.680 -4.809 -4.311 1.00 95.31 123 ASN A C 1
ATOM 1008 O O . ASN A 1 123 ? 0.732 -4.209 -4.810 1.00 95.31 123 ASN A O 1
ATOM 1012 N N . PHE A 1 124 ? 2.911 -4.722 -4.798 1.00 93.19 124 PHE A N 1
ATOM 1013 C CA . PHE A 1 124 ? 3.253 -3.942 -5.978 1.00 93.19 124 PHE A CA 1
ATOM 1014 C C . PHE A 1 124 ? 3.445 -4.857 -7.176 1.00 93.19 124 PHE A C 1
ATOM 1016 O O . PHE A 1 124 ? 4.204 -5.829 -7.114 1.00 93.19 124 PHE A O 1
ATOM 1023 N N . ILE A 1 125 ? 2.789 -4.506 -8.274 1.00 92.19 125 ILE A N 1
ATOM 1024 C CA . ILE A 1 125 ? 2.963 -5.110 -9.585 1.00 92.19 125 ILE A CA 1
ATOM 1025 C C . ILE A 1 125 ? 3.455 -4.014 -10.526 1.00 92.19 125 ILE A C 1
ATOM 1027 O O . ILE A 1 125 ? 2.732 -3.089 -10.876 1.00 92.19 125 ILE A O 1
ATOM 1031 N N . THR A 1 126 ? 4.698 -4.129 -10.964 1.00 88.44 126 THR A N 1
ATOM 1032 C CA . THR A 1 126 ? 5.246 -3.261 -11.999 1.00 88.44 126 THR A CA 1
ATOM 1033 C C . THR A 1 126 ? 5.106 -3.954 -13.340 1.00 88.44 126 THR A C 1
ATOM 1035 O O . THR A 1 126 ? 5.631 -5.058 -13.518 1.00 88.44 126 THR A O 1
ATOM 1038 N N . LYS A 1 127 ? 4.430 -3.311 -14.288 1.00 89.94 127 LYS A N 1
ATOM 1039 C CA . LYS A 1 127 ? 4.289 -3.794 -15.659 1.00 89.94 127 LYS A CA 1
ATOM 1040 C C . LYS A 1 127 ? 5.280 -3.073 -16.568 1.00 89.94 127 LYS A C 1
ATOM 1042 O O . LYS A 1 127 ? 5.268 -1.849 -16.676 1.00 89.94 127 LYS A O 1
ATOM 1047 N N . THR A 1 128 ? 6.156 -3.835 -17.203 1.00 88.81 128 THR A N 1
ATOM 1048 C CA . THR A 1 128 ? 7.170 -3.323 -18.128 1.00 88.81 128 THR A CA 1
ATOM 1049 C C . THR A 1 128 ? 6.575 -3.045 -19.509 1.00 88.81 128 THR A C 1
ATOM 1051 O O . THR A 1 128 ? 5.492 -3.531 -19.856 1.00 88.81 128 THR A O 1
ATOM 1054 N N . LYS A 1 129 ? 7.321 -2.313 -20.341 1.00 89.25 129 LYS A N 1
ATOM 1055 C CA . LYS A 1 129 ? 6.963 -1.995 -21.732 1.00 89.25 129 LYS A CA 1
ATOM 1056 C C . LYS A 1 129 ? 6.738 -3.241 -22.594 1.00 89.25 129 LYS A C 1
ATOM 1058 O O . LYS A 1 129 ? 5.878 -3.254 -23.469 1.00 89.25 129 LYS A O 1
ATOM 1063 N N . ASP A 1 130 ? 7.495 -4.301 -22.327 1.00 92.06 130 ASP A N 1
ATOM 1064 C CA . ASP A 1 130 ? 7.391 -5.616 -22.967 1.00 92.06 130 ASP A CA 1
ATOM 1065 C C . ASP A 1 130 ? 6.407 -6.564 -22.250 1.00 92.06 130 ASP A C 1
ATOM 1067 O O . ASP A 1 130 ? 6.466 -7.783 -22.429 1.00 92.06 130 ASP A O 1
ATOM 1071 N N . TYR A 1 131 ? 5.477 -6.008 -21.462 1.00 84.44 131 TYR A N 1
ATOM 1072 C CA . TYR A 1 131 ? 4.388 -6.723 -20.786 1.00 84.44 131 TYR A CA 1
ATOM 1073 C C . TYR A 1 131 ? 4.870 -7.831 -19.837 1.00 84.44 131 TYR A C 1
ATOM 1075 O O . TYR A 1 131 ? 4.194 -8.845 -19.637 1.00 84.44 131 TYR A O 1
ATOM 1083 N N . LYS A 1 132 ? 6.050 -7.651 -19.237 1.00 88.50 132 LYS A N 1
ATOM 1084 C CA . LYS A 1 132 ? 6.533 -8.465 -18.120 1.00 88.50 132 LYS A CA 1
ATOM 1085 C C . LYS A 1 132 ? 6.106 -7.835 -16.803 1.00 88.50 132 LYS A C 1
ATOM 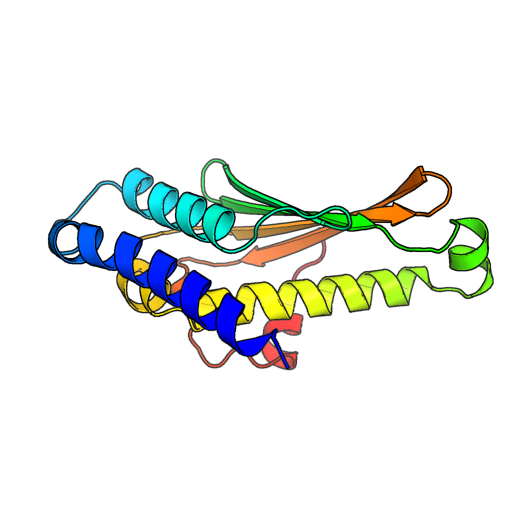1087 O O . LYS A 1 132 ? 5.842 -6.641 -16.714 1.00 88.50 132 LYS A O 1
ATOM 1092 N N . TYR A 1 133 ? 6.039 -8.672 -15.775 1.00 86.56 133 TYR A N 1
ATOM 1093 C CA . TYR A 1 133 ? 5.572 -8.282 -14.453 1.00 86.56 133 TYR A CA 1
ATOM 1094 C C . TYR A 1 133 ? 6.674 -8.494 -13.426 1.00 86.56 133 TYR A C 1
ATOM 1096 O O . TYR A 1 133 ? 7.233 -9.588 -13.327 1.00 86.56 133 TYR A O 1
ATOM 1104 N N . ILE A 1 134 ? 6.948 -7.461 -12.638 1.00 88.00 134 ILE A N 1
ATOM 1105 C CA . ILE A 1 134 ? 7.840 -7.515 -11.481 1.00 88.00 134 ILE A CA 1
ATOM 1106 C C . ILE A 1 134 ? 6.980 -7.317 -10.241 1.00 88.00 134 ILE A C 1
ATOM 1108 O O . ILE A 1 134 ? 6.189 -6.382 -10.181 1.00 88.00 134 ILE A O 1
ATOM 1112 N N . LYS A 1 135 ? 7.109 -8.217 -9.264 1.00 91.06 135 LYS A N 1
ATOM 1113 C CA . LYS A 1 135 ? 6.286 -8.201 -8.052 1.00 91.06 135 LYS A CA 1
ATOM 1114 C C . LYS A 1 135 ? 7.121 -7.897 -6.817 1.00 91.06 135 LYS A C 1
ATOM 1116 O O . LYS A 1 135 ? 8.181 -8.499 -6.617 1.00 91.06 135 LYS A O 1
ATOM 1121 N N . HIS A 1 136 ? 6.619 -7.007 -5.970 1.00 91.25 136 HIS A N 1
ATOM 1122 C CA . HIS A 1 136 ? 7.213 -6.693 -4.675 1.00 91.25 136 HIS A CA 1
ATOM 1123 C C . HIS A 1 136 ? 6.138 -6.669 -3.600 1.00 91.25 136 HIS A C 1
ATOM 1125 O O . HIS A 1 136 ? 5.206 -5.878 -3.674 1.00 91.25 136 HIS A O 1
ATOM 1131 N N . ASN A 1 137 ? 6.303 -7.510 -2.583 1.00 93.62 137 ASN A N 1
ATOM 1132 C CA . ASN A 1 137 ? 5.353 -7.609 -1.488 1.00 93.62 137 ASN A CA 1
ATOM 1133 C C . ASN A 1 137 ? 6.014 -7.110 -0.208 1.00 93.62 137 ASN A C 1
ATOM 1135 O O . ASN A 1 137 ? 7.110 -7.550 0.161 1.00 93.62 137 ASN A O 1
ATOM 1139 N N . PHE A 1 138 ? 5.333 -6.201 0.475 1.00 94.31 138 PHE A N 1
ATOM 1140 C CA . PHE A 1 138 ? 5.748 -5.694 1.770 1.00 94.31 138 PHE A CA 1
ATOM 1141 C C . PHE A 1 138 ? 4.631 -5.834 2.795 1.00 94.31 138 PHE A C 1
ATOM 1143 O O . PHE A 1 138 ? 3.456 -5.951 2.458 1.00 94.31 138 PHE A O 1
ATOM 1150 N N . SER A 1 139 ? 5.013 -5.826 4.064 1.00 94.19 139 SER A N 1
ATOM 1151 C CA . SER A 1 139 ? 4.104 -5.956 5.193 1.00 94.19 139 SER A CA 1
ATOM 1152 C C . SER A 1 139 ? 4.539 -5.039 6.316 1.00 94.19 139 SER A C 1
ATOM 1154 O O . SER A 1 139 ? 5.736 -4.862 6.554 1.00 94.19 139 SER A O 1
ATOM 1156 N N . ILE A 1 140 ? 3.563 -4.499 7.027 1.00 91.38 140 ILE A N 1
ATOM 1157 C CA . ILE A 1 140 ? 3.766 -3.727 8.246 1.00 91.38 140 ILE A CA 1
ATOM 1158 C C . ILE A 1 140 ? 2.881 -4.350 9.308 1.00 91.38 140 ILE A C 1
ATOM 1160 O O . ILE A 1 140 ? 1.665 -4.409 9.129 1.00 91.38 140 ILE A O 1
ATOM 1164 N N . ASP A 1 141 ? 3.488 -4.806 10.396 1.00 90.44 141 ASP A N 1
ATOM 1165 C CA . ASP A 1 141 ? 2.734 -5.264 11.555 1.00 90.44 141 ASP A CA 1
ATOM 1166 C C . ASP A 1 141 ? 2.089 -4.045 12.218 1.00 90.44 141 ASP A C 1
ATOM 1168 O O . ASP A 1 141 ? 2.773 -3.080 12.573 1.00 90.44 141 ASP A O 1
ATOM 1172 N N . VAL A 1 142 ? 0.780 -4.104 12.412 1.00 85.62 142 VAL A N 1
ATOM 1173 C CA . VAL A 1 142 ? 0.015 -3.088 13.138 1.00 85.62 142 VAL A CA 1
ATOM 1174 C C . VAL A 1 142 ? -0.973 -3.797 14.057 1.00 85.62 142 VAL A C 1
ATOM 1176 O O . VAL A 1 142 ? -1.323 -4.946 13.836 1.00 85.62 142 VAL A O 1
ATOM 1179 N N . LYS A 1 143 ? -1.423 -3.143 15.120 1.00 79.62 143 LYS A N 1
ATOM 1180 C CA . LYS A 1 143 ? -2.574 -3.566 15.937 1.00 79.62 143 LYS A CA 1
ATOM 1181 C C . LYS A 1 143 ? -3.807 -2.735 15.601 1.00 79.62 143 LYS A C 1
ATOM 1183 O O . LYS A 1 143 ? -4.945 -3.190 15.748 1.00 79.62 143 LYS A O 1
ATOM 1188 N N . ALA A 1 144 ? -3.578 -1.502 15.165 1.00 81.25 144 ALA A N 1
ATOM 1189 C CA . ALA A 1 144 ? -4.582 -0.578 14.672 1.00 81.25 144 ALA A CA 1
ATOM 1190 C C . ALA A 1 144 ? -3.920 0.438 13.733 1.00 81.25 144 ALA A C 1
ATOM 1192 O O . ALA A 1 144 ? -2.703 0.618 13.760 1.00 81.25 144 ALA A O 1
ATOM 1193 N N . LEU A 1 145 ? -4.712 1.157 12.934 1.00 79.75 145 LEU A N 1
ATOM 1194 C CA . LEU A 1 145 ? -4.161 2.202 12.058 1.00 79.75 145 LEU A CA 1
ATOM 1195 C C . LEU A 1 145 ? -3.475 3.331 12.840 1.00 79.75 145 LEU A C 1
ATOM 1197 O O . LEU A 1 145 ? -2.621 4.021 12.292 1.00 79.75 145 LEU A O 1
ATOM 1201 N N . LYS A 1 146 ? -3.794 3.491 14.131 1.00 79.56 146 LYS A N 1
ATOM 1202 C CA . LYS A 1 146 ? -3.129 4.462 15.009 1.00 79.56 146 LYS A CA 1
ATOM 1203 C C . LYS A 1 146 ? -1.642 4.186 15.191 1.00 79.56 146 LYS A C 1
ATOM 1205 O O . LYS A 1 146 ? -0.878 5.116 15.409 1.00 79.56 146 LYS A O 1
ATOM 1210 N N . ASP A 1 147 ? -1.204 2.942 15.030 1.00 80.00 147 ASP A N 1
ATOM 1211 C CA . ASP A 1 147 ? 0.222 2.615 1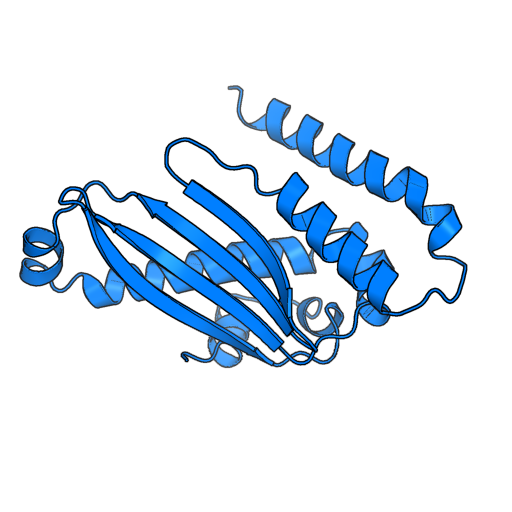5.112 1.00 80.00 147 ASP A CA 1
ATOM 1212 C C . ASP A 1 147 ? 1.032 3.292 13.989 1.00 80.00 147 ASP A C 1
ATOM 1214 O O . ASP A 1 147 ? 2.257 3.380 14.063 1.00 80.00 147 ASP A O 1
ATOM 1218 N N . LEU A 1 148 ? 0.352 3.826 12.966 1.00 78.81 148 LEU A N 1
ATOM 1219 C CA . LEU A 1 148 ? 0.963 4.621 11.909 1.00 78.81 148 LEU A CA 1
ATOM 1220 C C . LEU A 1 148 ? 1.136 6.109 12.276 1.00 78.81 148 LEU A C 1
ATOM 1222 O O . LEU A 1 148 ? 1.949 6.789 11.648 1.00 78.81 148 LEU A O 1
ATOM 1226 N N . SER A 1 149 ? 0.388 6.634 13.258 1.00 68.81 149 SER A N 1
ATOM 1227 C CA . SER A 1 149 ? 0.267 8.079 13.530 1.00 68.81 149 SER A CA 1
ATOM 1228 C C . SER A 1 149 ? 1.433 8.672 14.329 1.00 68.81 149 SER A C 1
ATOM 1230 O O . SER A 1 149 ? 1.574 9.892 14.426 1.00 68.81 149 SER A O 1
ATOM 1232 N N . SER A 1 150 ? 2.312 7.843 14.894 1.00 59.22 150 SER A N 1
ATOM 1233 C CA . SER A 1 150 ? 3.520 8.307 15.579 1.00 59.22 150 SER A CA 1
ATOM 1234 C C . SER A 1 150 ? 4.607 8.687 14.569 1.00 59.22 150 SER A C 1
ATOM 1236 O O . SER A 1 150 ? 5.426 7.843 14.221 1.00 59.22 150 SER A O 1
ATOM 1238 N N . ASN A 1 151 ? 4.598 9.944 14.095 1.00 54.06 151 ASN A N 1
ATOM 1239 C CA . ASN A 1 151 ? 5.655 10.619 13.313 1.00 54.06 151 ASN A CA 1
ATOM 1240 C C . ASN A 1 151 ? 6.549 9.670 12.501 1.00 54.06 151 ASN A C 1
ATOM 1242 O O . ASN A 1 151 ? 7.766 9.574 12.707 1.00 54.06 151 ASN A O 1
ATOM 1246 N N . MET A 1 152 ? 5.915 8.945 11.582 1.00 72.00 152 MET A N 1
ATOM 1247 C CA . MET A 1 152 ? 6.571 7.958 10.747 1.00 72.00 152 MET A CA 1
ATOM 1248 C C . MET A 1 152 ? 7.429 8.684 9.711 1.00 72.00 152 MET A C 1
ATOM 1250 O O . MET A 1 152 ? 6.987 9.011 8.615 1.00 72.00 152 MET A O 1
ATOM 1254 N N . ASN A 1 153 ? 8.671 8.997 10.075 1.00 82.69 153 ASN A N 1
ATOM 1255 C CA . ASN A 1 153 ? 9.665 9.427 9.100 1.00 82.69 153 ASN A CA 1
ATOM 1256 C C . ASN A 1 153 ? 10.116 8.223 8.253 1.00 82.69 153 ASN A C 1
ATOM 1258 O O . ASN A 1 153 ? 9.952 7.067 8.650 1.00 82.69 153 ASN A O 1
ATOM 1262 N N . LYS A 1 154 ? 10.714 8.494 7.088 1.00 85.38 154 LYS A N 1
ATOM 1263 C CA . LYS A 1 154 ? 11.137 7.465 6.119 1.00 85.38 154 LYS A CA 1
ATOM 1264 C C . LYS A 1 154 ? 12.005 6.369 6.759 1.00 85.38 154 LYS A C 1
ATOM 1266 O O . LYS A 1 154 ? 11.823 5.189 6.482 1.00 85.38 154 LYS A O 1
ATOM 1271 N N . ASN A 1 155 ? 12.889 6.746 7.685 1.00 86.12 155 ASN A N 1
ATOM 1272 C CA . ASN A 1 155 ? 13.761 5.803 8.387 1.00 86.12 155 ASN A CA 1
ATOM 1273 C C . ASN A 1 155 ? 12.995 4.911 9.372 1.00 86.12 155 ASN A C 1
ATOM 1275 O O . ASN A 1 155 ? 13.306 3.730 9.485 1.00 86.12 155 ASN A O 1
ATOM 1279 N N . GLY A 1 156 ? 12.019 5.460 10.096 1.00 84.75 156 GLY A N 1
ATOM 1280 C CA . GLY A 1 156 ? 11.138 4.695 10.979 1.00 84.75 156 GLY A CA 1
ATOM 1281 C C . GLY A 1 156 ? 10.282 3.710 10.189 1.00 84.75 156 GLY A C 1
ATOM 1282 O O . GLY A 1 156 ? 10.231 2.533 10.535 1.00 84.75 156 GLY A O 1
ATOM 1283 N N . PHE A 1 157 ? 9.713 4.169 9.073 1.00 88.62 157 PHE A N 1
ATOM 1284 C CA . PHE A 1 157 ? 8.960 3.331 8.145 1.00 88.62 157 PHE A CA 1
ATOM 1285 C C . PHE A 1 157 ? 9.790 2.153 7.617 1.00 88.62 157 PHE A C 1
ATOM 1287 O O . PHE A 1 157 ? 9.374 1.003 7.717 1.00 88.62 157 PHE A O 1
ATOM 1294 N N . TYR A 1 158 ? 11.006 2.402 7.126 1.00 88.81 158 TYR A N 1
ATOM 1295 C CA . TYR A 1 158 ? 11.860 1.336 6.588 1.00 88.81 158 TYR A CA 1
ATOM 1296 C C . TYR A 1 158 ? 12.297 0.297 7.625 1.00 88.81 158 TYR A C 1
ATOM 1298 O O . TYR A 1 158 ? 12.644 -0.815 7.241 1.00 88.81 158 TYR A O 1
ATOM 1306 N N . ARG A 1 159 ? 12.265 0.617 8.926 1.00 87.81 159 ARG A N 1
ATOM 1307 C CA . ARG A 1 159 ? 12.538 -0.367 9.990 1.00 87.81 159 ARG A CA 1
ATOM 1308 C C . ARG A 1 159 ? 11.365 -1.304 10.247 1.00 87.81 159 ARG A C 1
ATOM 1310 O O . ARG A 1 159 ? 11.592 -2.441 10.645 1.00 87.81 159 ARG A O 1
ATOM 1317 N N . ILE A 1 160 ? 10.136 -0.821 10.073 1.00 88.19 160 ILE A N 1
ATOM 1318 C CA . ILE A 1 160 ? 8.922 -1.615 10.310 1.00 88.19 160 ILE A CA 1
ATOM 1319 C C . ILE A 1 160 ? 8.431 -2.321 9.043 1.00 88.19 160 ILE A C 1
ATOM 1321 O O . ILE A 1 160 ? 7.675 -3.284 9.137 1.00 88.19 160 ILE A O 1
ATOM 1325 N N . LEU A 1 161 ? 8.872 -1.865 7.867 1.00 91.25 161 LEU A N 1
ATOM 1326 C CA . LEU A 1 161 ? 8.548 -2.466 6.583 1.00 91.25 161 LEU A CA 1
ATOM 1327 C C . LEU A 1 161 ? 9.304 -3.787 6.399 1.00 91.25 161 LEU A C 1
ATOM 1329 O O . LEU A 1 161 ? 10.526 -3.813 6.244 1.00 91.25 161 LEU A O 1
ATOM 1333 N N . LYS A 1 162 ? 8.565 -4.891 6.352 1.00 92.06 162 LYS A N 1
ATOM 1334 C CA . LYS A 1 162 ? 9.103 -6.231 6.103 1.00 92.06 162 LYS A CA 1
ATOM 1335 C C . LYS A 1 162 ? 8.867 -6.620 4.654 1.00 92.06 162 LYS A C 1
ATOM 1337 O O . LYS A 1 162 ? 7.761 -6.461 4.148 1.00 92.06 162 LYS A O 1
ATOM 1342 N N . LYS A 1 163 ? 9.887 -7.165 3.992 1.00 89.00 163 LYS A N 1
ATOM 1343 C CA . LYS A 1 163 ? 9.721 -7.811 2.684 1.00 89.00 163 LYS A CA 1
ATOM 1344 C C . LYS A 1 163 ? 9.124 -9.208 2.892 1.00 89.00 163 LYS A C 1
ATOM 1346 O O . LYS A 1 163 ? 9.621 -9.934 3.754 1.00 89.00 163 LYS A O 1
ATOM 1351 N N . LYS A 1 164 ? 8.074 -9.542 2.140 1.00 81.88 164 LYS A N 1
ATOM 1352 C CA . LYS A 1 164 ? 7.447 -10.874 2.114 1.00 81.88 164 LYS A CA 1
ATOM 1353 C C . LYS A 1 164 ? 7.994 -11.727 0.973 1.00 81.88 164 LYS A C 1
ATOM 1355 O O . LYS A 1 164 ? 8.410 -11.145 -0.056 1.00 81.88 164 LYS A O 1
#